Protein AF-A0A931WL57-F1 (afdb_monomer_lite)

pLDDT: mean 83.36, std 12.57, range [37.88, 96.94]

Radius of gyration: 16.93 Å; chains: 1; bounding box: 58×24×46 Å

Foldseek 3Di:
DDQDPVLVVLLVVLQVLLVVLQVVLCCLVPPDPPNRDVVLSVLSNQLNVLSNVLSVCSVVLHLCNLVSLVSNLVSVVVNVVVCCVPPPVDDVVVVVVVVVVSVVVSVVVSVVSCCRSCVPPPDPDD

Structure (mmCIF, N/CA/C/O backbone):
data_AF-A0A931WL57-F1
#
_entry.id   AF-A0A931WL57-F1
#
loop_
_atom_site.group_PDB
_atom_site.id
_atom_site.type_symbol
_atom_site.label_atom_id
_atom_site.label_alt_id
_atom_site.label_comp_id
_atom_site.label_asym_id
_atom_site.label_entity_id
_atom_site.label_seq_id
_atom_site.pdbx_PDB_ins_code
_atom_site.Cartn_x
_atom_site.Cartn_y
_atom_site.Cartn_z
_atom_site.occupancy
_atom_site.B_iso_or_equiv
_atom_site.auth_seq_id
_atom_site.auth_comp_id
_atom_site.auth_asym_id
_atom_site.auth_atom_id
_atom_site.pdbx_PDB_model_num
ATOM 1 N N . MET A 1 1 ? -7.366 3.072 26.360 1.00 61.00 1 MET A N 1
ATOM 2 C CA . MET A 1 1 ? -8.112 2.488 25.219 1.00 61.00 1 MET A CA 1
ATOM 3 C C . MET A 1 1 ? -7.365 1.256 24.728 1.00 61.00 1 MET A C 1
ATOM 5 O O . MET A 1 1 ? -6.214 1.394 24.333 1.00 61.00 1 MET A O 1
ATOM 9 N N . LYS A 1 2 ? -7.967 0.060 24.801 1.00 73.38 2 LYS A N 1
ATOM 10 C CA . LYS A 1 2 ? -7.378 -1.151 24.204 1.00 73.38 2 LYS A CA 1
ATOM 11 C C . LYS A 1 2 ? -7.538 -1.048 22.686 1.00 73.38 2 LYS A C 1
ATOM 13 O O . LYS A 1 2 ? -8.654 -0.863 22.211 1.00 73.38 2 LYS A O 1
ATOM 18 N N . ARG A 1 3 ? -6.435 -1.089 21.937 1.00 79.62 3 ARG A N 1
ATOM 19 C CA . ARG A 1 3 ? -6.487 -1.067 20.469 1.00 79.62 3 ARG A CA 1
ATOM 20 C C . ARG A 1 3 ? -6.982 -2.422 19.958 1.00 79.62 3 ARG A C 1
ATOM 22 O O . ARG A 1 3 ? -6.557 -3.442 20.503 1.00 79.62 3 ARG A O 1
ATOM 29 N N . PRO A 1 4 ? -7.857 -2.456 18.942 1.00 87.38 4 PRO A N 1
ATOM 30 C CA . PRO A 1 4 ? -8.278 -3.713 18.348 1.00 87.38 4 PRO A CA 1
ATOM 31 C C . PRO A 1 4 ? -7.089 -4.384 17.654 1.00 87.38 4 PRO A C 1
ATOM 33 O O . PRO A 1 4 ? -6.383 -3.760 16.859 1.00 87.38 4 PRO A O 1
ATOM 36 N N . LEU A 1 5 ? -6.896 -5.670 17.944 1.00 89.81 5 LEU A N 1
ATOM 37 C CA . LEU A 1 5 ? -5.749 -6.457 17.489 1.00 89.81 5 LEU A CA 1
ATOM 38 C C . LEU A 1 5 ? -5.588 -6.437 15.959 1.00 89.81 5 LEU A C 1
ATOM 40 O O . LEU A 1 5 ? -4.470 -6.334 15.463 1.00 89.81 5 LEU A O 1
ATOM 44 N N . GLY A 1 6 ? -6.688 -6.422 15.200 1.00 88.75 6 GLY A N 1
ATOM 45 C CA . GLY A 1 6 ? -6.610 -6.368 13.739 1.00 88.75 6 GLY A CA 1
ATOM 46 C C . GLY A 1 6 ? -6.112 -5.029 13.173 1.00 88.75 6 GLY A C 1
ATOM 47 O O . GLY A 1 6 ? -5.496 -5.029 12.115 1.00 88.75 6 GLY A O 1
ATOM 48 N N . ILE A 1 7 ? -6.299 -3.894 13.864 1.00 89.50 7 ILE A N 1
ATOM 49 C CA . ILE A 1 7 ? -5.691 -2.616 13.429 1.00 89.50 7 ILE A CA 1
ATOM 50 C C . ILE A 1 7 ? -4.183 -2.631 13.676 1.00 89.50 7 ILE A C 1
ATOM 52 O O . ILE A 1 7 ? -3.425 -2.131 12.849 1.00 89.50 7 ILE A O 1
ATOM 56 N N . THR A 1 8 ? -3.742 -3.237 14.780 1.00 92.38 8 THR A N 1
ATOM 57 C CA . THR A 1 8 ? -2.315 -3.436 15.054 1.00 92.38 8 THR A CA 1
ATOM 58 C C . THR A 1 8 ? -1.675 -4.282 13.959 1.00 92.38 8 THR A C 1
ATOM 60 O O . THR A 1 8 ? -0.700 -3.838 13.366 1.00 92.38 8 THR A O 1
ATOM 63 N N . ILE A 1 9 ? -2.265 -5.437 13.623 1.00 93.50 9 ILE A N 1
ATOM 64 C CA . ILE A 1 9 ? -1.766 -6.301 12.542 1.00 93.50 9 ILE A CA 1
ATOM 65 C C . ILE A 1 9 ? -1.721 -5.542 11.213 1.00 93.50 9 ILE A C 1
ATOM 67 O O . ILE A 1 9 ? -0.695 -5.560 10.539 1.00 93.50 9 ILE A O 1
ATOM 71 N N . LEU A 1 10 ? -2.803 -4.845 10.847 1.00 91.81 10 LEU A N 1
ATOM 72 C CA . LEU A 1 10 ? -2.874 -4.115 9.581 1.00 91.81 10 LEU A CA 1
ATOM 73 C C . LEU A 1 10 ? -1.833 -2.990 9.505 1.00 91.81 10 LEU A C 1
ATOM 75 O O . LEU A 1 10 ? -1.175 -2.823 8.483 1.00 91.81 10 LEU A O 1
ATOM 79 N N . SER A 1 11 ? -1.654 -2.238 10.590 1.00 93.81 11 SER A N 1
ATOM 80 C CA . SER A 1 11 ? -0.650 -1.176 10.671 1.00 93.81 11 SER A CA 1
ATOM 81 C C . SER A 1 11 ? 0.773 -1.732 10.571 1.00 93.81 11 SER A C 1
ATOM 83 O O . SER A 1 11 ? 1.584 -1.190 9.824 1.00 93.81 11 SER A O 1
ATOM 85 N N . THR A 1 12 ? 1.067 -2.848 11.245 1.00 94.88 12 THR A N 1
ATOM 86 C CA . THR A 1 12 ? 2.366 -3.525 11.136 1.00 94.88 12 THR A CA 1
ATOM 87 C C . THR A 1 12 ? 2.609 -4.043 9.720 1.00 94.88 12 THR A C 1
ATOM 89 O O . THR A 1 12 ? 3.682 -3.812 9.170 1.00 94.88 12 THR A O 1
ATOM 92 N N . ALA A 1 13 ? 1.610 -4.667 9.090 1.00 93.44 13 ALA A N 1
ATOM 93 C CA . ALA A 1 13 ? 1.710 -5.125 7.707 1.00 93.44 13 ALA A CA 1
ATOM 94 C C . ALA A 1 13 ? 1.989 -3.959 6.744 1.00 93.44 13 ALA A C 1
ATOM 96 O O . ALA A 1 13 ? 2.895 -4.046 5.918 1.00 93.44 13 ALA A O 1
ATOM 97 N N . LEU A 1 14 ? 1.279 -2.836 6.892 1.00 92.88 14 LEU A N 1
ATOM 98 C CA . LEU A 1 14 ? 1.521 -1.627 6.099 1.00 92.88 14 LEU A CA 1
ATOM 99 C C . LEU A 1 14 ? 2.913 -1.037 6.340 1.00 92.88 14 LEU A C 1
ATOM 101 O O . LEU A 1 14 ? 3.541 -0.584 5.389 1.00 92.88 14 LEU A O 1
ATOM 105 N N . ALA A 1 15 ? 3.427 -1.072 7.571 1.00 95.12 15 ALA A N 1
ATOM 106 C CA . ALA A 1 15 ? 4.788 -0.629 7.869 1.00 95.12 15 ALA A CA 1
ATOM 107 C C . ALA A 1 15 ? 5.845 -1.515 7.182 1.00 95.12 15 ALA A C 1
ATOM 109 O O . ALA A 1 15 ? 6.814 -0.998 6.628 1.00 95.12 15 ALA A O 1
ATOM 110 N N . CYS A 1 16 ? 5.639 -2.836 7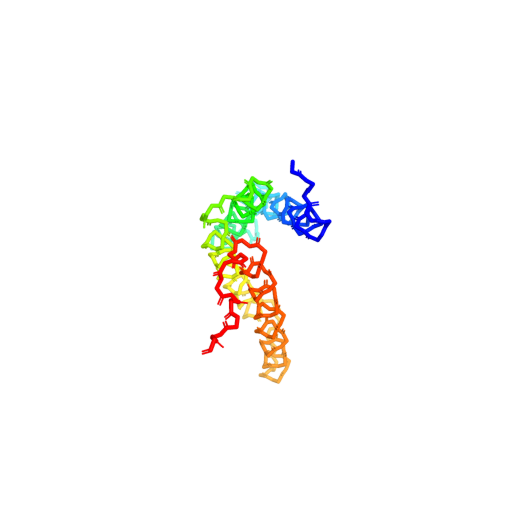.146 1.00 96.06 16 CYS A N 1
ATOM 111 C CA . CYS A 1 16 ? 6.499 -3.746 6.386 1.00 96.06 16 CYS A CA 1
ATOM 112 C C . CYS A 1 16 ? 6.433 -3.460 4.878 1.00 96.06 16 CYS A C 1
ATOM 114 O O . CYS A 1 16 ? 7.470 -3.363 4.225 1.00 96.06 16 CYS A O 1
ATOM 116 N N . LEU A 1 17 ? 5.231 -3.266 4.327 1.00 92.94 17 LEU A N 1
ATOM 117 C CA . LEU A 1 17 ? 5.047 -2.925 2.912 1.00 92.94 17 LEU A CA 1
ATOM 118 C C . LEU A 1 17 ? 5.668 -1.570 2.559 1.00 92.94 17 LEU A C 1
ATOM 120 O O . LEU A 1 17 ? 6.230 -1.423 1.476 1.00 92.94 17 LEU A O 1
ATOM 124 N N . ALA A 1 18 ? 5.616 -0.606 3.479 1.00 95.81 18 ALA A N 1
ATOM 125 C CA . ALA A 1 18 ? 6.287 0.675 3.333 1.00 95.81 18 ALA A CA 1
ATOM 126 C C . ALA A 1 18 ? 7.802 0.502 3.208 1.00 95.81 18 ALA A C 1
ATOM 128 O O . ALA A 1 18 ? 8.400 1.043 2.281 1.00 95.81 18 ALA A O 1
ATOM 129 N N . ALA A 1 19 ? 8.408 -0.292 4.097 1.00 95.44 19 ALA A N 1
ATOM 130 C CA . ALA A 1 19 ? 9.836 -0.584 4.045 1.00 95.44 19 ALA A CA 1
ATOM 131 C C . ALA A 1 19 ? 10.224 -1.231 2.708 1.00 95.44 19 ALA A C 1
ATOM 133 O O . ALA A 1 19 ? 11.144 -0.754 2.052 1.00 95.44 19 ALA A O 1
ATOM 134 N N . VAL A 1 20 ? 9.479 -2.246 2.256 1.00 92.50 20 VAL A N 1
ATOM 135 C CA . VAL A 1 20 ? 9.725 -2.902 0.959 1.00 92.50 20 VAL A CA 1
ATOM 136 C C . VAL A 1 20 ? 9.599 -1.915 -0.205 1.00 92.50 20 VAL A C 1
ATOM 138 O O . VAL A 1 20 ? 10.475 -1.873 -1.064 1.00 92.50 20 VAL A O 1
ATOM 141 N N . GLY A 1 21 ? 8.550 -1.087 -0.231 1.00 90.25 21 GLY A N 1
ATOM 142 C CA . GLY A 1 21 ? 8.345 -0.091 -1.288 1.00 90.25 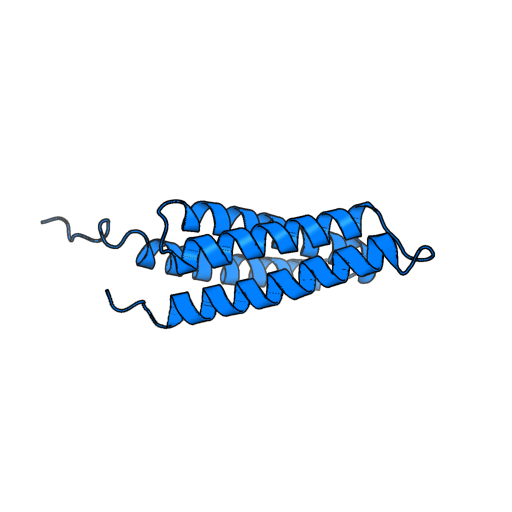21 GLY A CA 1
ATOM 143 C C . GLY A 1 21 ? 9.467 0.946 -1.360 1.00 90.25 21 GLY A C 1
ATOM 144 O O . GLY A 1 21 ? 9.978 1.225 -2.441 1.00 90.25 21 GLY A O 1
ATOM 145 N N . LEU A 1 22 ? 9.893 1.470 -0.207 1.00 93.88 22 LEU A N 1
ATOM 146 C CA . LEU A 1 22 ? 10.986 2.442 -0.122 1.00 93.88 22 LEU A CA 1
ATOM 147 C C . LEU A 1 22 ? 12.332 1.831 -0.521 1.00 93.88 22 LEU A C 1
ATOM 149 O O . LEU A 1 22 ? 13.091 2.463 -1.251 1.00 93.88 22 LEU A O 1
ATOM 153 N N . VAL A 1 23 ? 12.617 0.608 -0.070 1.00 93.38 23 VAL A N 1
ATOM 154 C CA . VAL A 1 23 ? 13.848 -0.114 -0.414 1.00 93.38 23 VAL A CA 1
ATOM 155 C C . VAL A 1 23 ? 13.898 -0.401 -1.915 1.00 93.38 23 VAL A C 1
ATOM 157 O O . VAL A 1 23 ? 14.895 -0.078 -2.556 1.00 93.38 23 VAL A O 1
ATOM 160 N N . ASN A 1 24 ? 12.811 -0.912 -2.499 1.00 88.69 24 ASN A N 1
ATOM 161 C CA . ASN A 1 24 ? 12.729 -1.153 -3.941 1.00 88.69 24 ASN A CA 1
ATOM 162 C C . ASN A 1 24 ? 12.876 0.146 -4.743 1.00 88.69 24 ASN A C 1
ATOM 164 O O . ASN A 1 24 ? 13.626 0.183 -5.714 1.00 88.69 24 ASN A O 1
ATOM 168 N N . GLY A 1 25 ? 12.210 1.225 -4.316 1.00 88.06 25 GLY A N 1
ATOM 169 C CA . GLY A 1 25 ? 12.341 2.540 -4.943 1.00 88.06 25 GLY A CA 1
ATOM 170 C C . GLY A 1 25 ? 13.776 3.066 -4.903 1.00 88.06 25 GLY A C 1
ATOM 171 O O . GLY A 1 25 ? 14.261 3.583 -5.909 1.00 88.06 25 GLY A O 1
ATOM 172 N N . PHE A 1 26 ? 14.465 2.885 -3.773 1.00 90.62 26 PHE A N 1
ATOM 173 C CA . PHE A 1 26 ? 15.858 3.282 -3.590 1.00 90.62 26 PHE A CA 1
ATOM 174 C C . PHE A 1 26 ? 16.815 2.486 -4.483 1.00 90.62 26 PHE A C 1
ATOM 176 O O . PHE A 1 26 ? 17.624 3.095 -5.180 1.00 90.62 26 PHE A O 1
ATOM 183 N N . PHE A 1 27 ? 16.715 1.153 -4.505 1.00 88.81 27 PHE A N 1
ATOM 184 C CA . PHE A 1 27 ? 17.574 0.316 -5.349 1.00 88.81 27 PHE A CA 1
ATOM 185 C C . PHE A 1 27 ? 17.391 0.631 -6.840 1.00 88.81 27 PHE A C 1
ATOM 187 O O . PHE A 1 27 ? 18.373 0.843 -7.545 1.00 88.81 27 PHE A O 1
ATOM 194 N N . GLU A 1 28 ? 16.152 0.783 -7.305 1.00 85.56 28 GLU A N 1
ATOM 195 C CA . GLU A 1 28 ? 15.869 1.149 -8.701 1.00 85.56 28 GLU A CA 1
ATOM 196 C C . GLU A 1 28 ? 16.342 2.553 -9.080 1.00 85.56 28 GLU A C 1
ATOM 198 O O . GLU A 1 28 ? 16.689 2.804 -10.229 1.00 85.56 28 GLU A O 1
ATOM 203 N N . PHE A 1 29 ? 16.353 3.493 -8.133 1.00 84.56 29 PHE A N 1
ATOM 204 C CA . PHE A 1 29 ? 16.792 4.857 -8.424 1.00 84.56 29 PHE A CA 1
ATOM 205 C C . PHE A 1 29 ? 18.314 5.013 -8.378 1.00 84.56 29 PHE A C 1
ATOM 207 O O . PHE A 1 29 ? 18.887 5.756 -9.175 1.00 84.56 29 PHE A O 1
ATOM 214 N N . PHE A 1 30 ? 18.969 4.359 -7.415 1.00 82.12 30 PHE A N 1
ATOM 215 C CA . PHE A 1 30 ? 20.365 4.632 -7.072 1.00 82.12 30 PHE A CA 1
ATOM 216 C C . PHE A 1 30 ? 21.330 3.486 -7.383 1.00 82.12 30 PHE A C 1
ATOM 218 O O . PHE A 1 30 ? 22.508 3.768 -7.599 1.00 82.12 30 PHE A O 1
ATOM 225 N N . ALA A 1 31 ? 20.875 2.230 -7.391 1.00 71.12 31 ALA A N 1
ATOM 226 C CA . ALA A 1 31 ? 21.764 1.071 -7.477 1.00 71.12 31 ALA A CA 1
ATOM 227 C C . ALA A 1 31 ? 21.884 0.492 -8.896 1.00 71.12 31 ALA A C 1
ATOM 229 O O . ALA A 1 31 ? 23.001 0.220 -9.323 1.00 71.12 31 ALA A O 1
ATOM 230 N N . ASP A 1 32 ? 20.786 0.378 -9.651 1.00 63.59 32 ASP A N 1
ATOM 231 C CA . ASP A 1 32 ? 20.785 -0.296 -10.960 1.00 63.59 32 ASP A CA 1
ATOM 232 C C . ASP A 1 32 ? 20.421 0.643 -12.118 1.00 63.59 32 ASP A C 1
ATOM 234 O O . ASP A 1 32 ? 19.262 0.773 -12.504 1.00 63.59 32 ASP A O 1
ATOM 238 N N . ARG A 1 33 ? 21.422 1.279 -12.745 1.00 62.59 33 ARG A N 1
ATOM 239 C CA . ARG A 1 33 ? 21.184 2.159 -13.911 1.00 62.59 33 ARG A CA 1
ATOM 240 C C . ARG A 1 33 ? 20.769 1.425 -15.188 1.00 62.59 33 ARG A C 1
ATOM 242 O O . ARG A 1 33 ? 20.219 2.066 -16.078 1.00 62.59 33 ARG A O 1
ATOM 249 N N . GLU A 1 34 ? 21.022 0.121 -15.298 1.00 63.34 34 GLU A N 1
ATOM 250 C CA . GLU A 1 34 ? 20.710 -0.645 -16.515 1.00 63.34 34 GLU A CA 1
ATOM 251 C C . GLU A 1 34 ? 19.224 -1.030 -16.630 1.00 63.34 34 GLU A C 1
ATOM 253 O O . GLU A 1 34 ? 18.723 -1.184 -17.743 1.00 63.34 34 GLU A O 1
ATOM 258 N N . PHE A 1 35 ? 18.492 -1.107 -15.510 1.00 60.41 35 PHE A N 1
ATOM 259 C CA . PHE A 1 35 ? 17.057 -1.440 -15.486 1.00 60.41 35 PHE A CA 1
ATOM 260 C C . PHE A 1 35 ? 16.161 -0.345 -14.887 1.00 60.41 35 PHE A C 1
ATOM 262 O O . PHE A 1 35 ? 14.930 -0.467 -14.972 1.00 60.41 35 PHE A O 1
ATOM 269 N N . ALA A 1 36 ? 16.770 0.742 -14.387 1.00 66.69 36 ALA A N 1
ATOM 270 C CA . ALA A 1 36 ? 16.109 1.903 -13.805 1.00 66.69 36 ALA A CA 1
ATOM 271 C C . ALA A 1 36 ? 14.996 2.435 -14.711 1.00 66.69 36 ALA A C 1
ATOM 273 O O . ALA A 1 36 ? 15.233 3.134 -15.700 1.00 66.69 36 ALA A O 1
ATOM 274 N N . SER A 1 37 ? 13.747 2.153 -14.343 1.00 81.19 37 SER A N 1
ATOM 275 C CA . SER A 1 37 ? 12.612 2.894 -14.882 1.00 81.19 37 SER A CA 1
ATOM 276 C C . SER A 1 37 ? 12.254 4.002 -13.896 1.00 81.19 37 SER A C 1
ATOM 278 O O . SER A 1 37 ? 11.751 3.698 -12.810 1.00 81.19 37 SER A O 1
ATOM 280 N N . PRO A 1 38 ? 12.429 5.288 -14.259 1.00 83.81 38 PRO A N 1
ATOM 281 C CA . PRO A 1 38 ? 12.076 6.405 -13.381 1.00 83.81 38 PRO A CA 1
ATOM 282 C C . PRO A 1 38 ? 10.614 6.343 -12.925 1.00 83.81 38 PRO A C 1
ATOM 284 O O . PRO A 1 38 ? 10.289 6.682 -11.790 1.00 83.81 38 PRO A O 1
ATOM 287 N N . VAL A 1 39 ? 9.737 5.846 -13.804 1.00 86.50 39 VAL A N 1
ATOM 288 C CA . VAL A 1 39 ? 8.316 5.625 -13.513 1.00 86.50 39 VAL A CA 1
ATOM 289 C C . VAL A 1 39 ? 8.137 4.557 -12.437 1.00 86.50 39 VAL A C 1
ATOM 291 O O . VAL A 1 39 ? 7.359 4.754 -11.507 1.00 86.50 39 VAL A O 1
ATOM 294 N N . PHE A 1 40 ? 8.866 3.444 -12.532 1.00 85.94 40 PHE A N 1
ATOM 295 C CA . PHE A 1 40 ? 8.766 2.360 -11.561 1.00 85.94 40 PHE A CA 1
ATOM 296 C C . PHE A 1 40 ? 9.280 2.776 -10.183 1.00 85.94 40 PHE A C 1
ATOM 298 O O . PHE A 1 40 ? 8.585 2.578 -9.188 1.00 85.94 40 PHE A O 1
ATOM 305 N N . SER A 1 41 ? 10.448 3.420 -10.128 1.00 89.06 41 SER A N 1
ATOM 306 C CA . SER A 1 41 ? 10.992 3.943 -8.875 1.00 89.06 41 SER A CA 1
ATOM 307 C C . SER A 1 41 ? 10.037 4.959 -8.233 1.00 89.06 41 SER A C 1
ATOM 309 O O . SER A 1 41 ? 9.722 4.851 -7.046 1.00 89.06 41 SER A O 1
ATOM 311 N N . GLY A 1 42 ? 9.475 5.881 -9.026 1.00 90.44 42 GLY A N 1
ATOM 312 C CA . GLY A 1 42 ? 8.467 6.831 -8.552 1.00 90.44 42 GLY A CA 1
ATOM 313 C C . GLY A 1 42 ? 7.223 6.148 -7.973 1.00 90.44 42 GLY A C 1
ATOM 314 O O . GLY A 1 42 ? 6.766 6.521 -6.892 1.00 90.44 42 GLY A O 1
ATOM 315 N N . LEU A 1 43 ? 6.702 5.114 -8.643 1.00 91.12 43 LEU A N 1
ATOM 316 C CA . LEU A 1 43 ? 5.570 4.325 -8.142 1.00 91.12 43 LEU A CA 1
ATOM 317 C C . LEU A 1 43 ? 5.914 3.572 -6.852 1.00 91.12 43 LEU A C 1
ATOM 319 O O . LEU A 1 43 ? 5.114 3.585 -5.919 1.00 91.12 43 LEU A O 1
ATOM 323 N N . ALA A 1 44 ? 7.103 2.972 -6.761 1.00 91.81 44 ALA A N 1
ATOM 324 C CA . ALA A 1 44 ? 7.561 2.269 -5.565 1.00 91.81 44 ALA A CA 1
ATOM 325 C C . ALA A 1 44 ? 7.691 3.215 -4.356 1.00 91.81 44 ALA A C 1
ATOM 327 O O . ALA A 1 44 ? 7.230 2.882 -3.260 1.00 91.81 44 ALA A O 1
ATOM 328 N N . PHE A 1 45 ? 8.219 4.428 -4.559 1.00 93.62 45 PHE A N 1
ATOM 329 C CA . PHE A 1 45 ? 8.261 5.462 -3.522 1.00 93.62 45 PHE A CA 1
ATOM 330 C C . PHE A 1 45 ? 6.866 5.941 -3.118 1.00 93.62 45 PHE A C 1
ATOM 332 O O . PHE A 1 45 ? 6.577 6.016 -1.924 1.00 93.62 45 PHE A O 1
ATOM 339 N N . LEU A 1 46 ? 5.983 6.231 -4.080 1.00 94.38 46 LEU A N 1
ATOM 340 C CA . LEU A 1 46 ? 4.600 6.628 -3.795 1.00 94.38 46 LEU A CA 1
ATOM 341 C C . LEU A 1 46 ? 3.865 5.546 -3.001 1.00 94.38 46 LEU A C 1
ATOM 343 O O . LEU A 1 46 ? 3.215 5.847 -1.998 1.00 94.38 46 LEU A O 1
ATOM 347 N N . TYR A 1 47 ? 4.013 4.284 -3.401 1.00 94.00 47 TYR A N 1
ATOM 348 C CA . TYR A 1 47 ? 3.479 3.136 -2.680 1.00 94.00 47 TYR A CA 1
ATOM 349 C C . TYR A 1 47 ? 4.041 3.057 -1.254 1.00 94.00 47 TYR A C 1
ATOM 351 O O . TYR A 1 47 ? 3.275 2.959 -0.296 1.00 94.00 47 TYR A O 1
ATOM 359 N N . GLY A 1 48 ? 5.362 3.170 -1.090 1.00 94.56 48 GLY A N 1
ATOM 360 C CA . GLY A 1 48 ? 6.021 3.107 0.214 1.00 94.56 48 GLY A CA 1
ATOM 361 C C . GLY A 1 48 ? 5.598 4.234 1.164 1.00 94.56 48 GLY A C 1
ATOM 362 O O . GLY A 1 48 ? 5.241 3.985 2.316 1.00 94.56 48 GLY A O 1
ATOM 363 N N . ILE A 1 49 ? 5.568 5.476 0.674 1.00 96.75 49 ILE A N 1
ATOM 364 C CA . ILE A 1 49 ? 5.168 6.661 1.447 1.00 96.75 49 ILE A CA 1
ATOM 365 C C . ILE A 1 49 ? 3.697 6.565 1.854 1.00 96.75 49 ILE A C 1
ATOM 367 O O . ILE A 1 49 ? 3.366 6.763 3.022 1.00 96.75 49 ILE A O 1
ATOM 371 N N . THR A 1 50 ? 2.803 6.231 0.923 1.00 96.38 50 THR A N 1
ATOM 372 C CA . THR A 1 50 ? 1.367 6.118 1.226 1.00 96.38 50 THR A CA 1
ATOM 373 C C . THR A 1 50 ? 1.076 4.956 2.180 1.00 96.38 50 THR A C 1
ATOM 375 O O . THR A 1 50 ? 0.230 5.105 3.067 1.00 96.38 50 THR A O 1
ATOM 378 N N . ALA A 1 51 ? 1.823 3.848 2.089 1.00 96.06 51 ALA A N 1
ATOM 379 C CA . ALA A 1 51 ? 1.760 2.741 3.045 1.00 96.06 51 ALA A CA 1
ATOM 380 C C . ALA A 1 51 ? 2.189 3.190 4.448 1.00 96.06 51 ALA A C 1
ATOM 382 O O . ALA A 1 51 ? 1.490 2.915 5.424 1.00 96.06 51 ALA A O 1
ATOM 383 N N . LEU A 1 52 ? 3.291 3.941 4.552 1.00 96.88 52 LEU A N 1
ATOM 384 C CA . LEU A 1 52 ? 3.799 4.460 5.823 1.00 96.88 52 LEU A CA 1
ATOM 385 C C . LEU A 1 52 ? 2.807 5.431 6.470 1.00 96.88 52 LEU A C 1
ATOM 387 O O . LEU A 1 52 ? 2.485 5.307 7.652 1.00 96.88 52 LEU A O 1
ATOM 391 N N . VAL A 1 53 ? 2.287 6.377 5.686 1.00 96.94 53 VAL A N 1
ATOM 392 C CA . VAL A 1 53 ? 1.282 7.345 6.144 1.00 96.94 53 VAL A CA 1
ATOM 393 C C . VAL A 1 53 ? 0.027 6.617 6.630 1.00 96.94 53 VAL A C 1
ATOM 395 O O . VAL A 1 53 ? -0.484 6.933 7.706 1.00 96.94 53 VAL A O 1
ATOM 398 N N . SER A 1 54 ? -0.426 5.594 5.901 1.00 93.88 54 SER A N 1
ATOM 399 C CA . SER A 1 54 ? -1.560 4.752 6.302 1.00 93.88 54 SER A CA 1
ATOM 400 C C . SER A 1 54 ? -1.281 3.984 7.592 1.00 93.88 54 SER A C 1
ATOM 402 O O . SER A 1 54 ? -2.121 3.983 8.492 1.00 93.88 54 SER A O 1
ATOM 404 N N . ALA A 1 55 ? -0.092 3.387 7.728 1.00 95.69 55 ALA A N 1
ATOM 405 C CA . ALA A 1 55 ? 0.325 2.662 8.924 1.00 95.69 55 ALA A CA 1
ATOM 406 C C . ALA A 1 55 ? 0.297 3.564 10.164 1.00 95.69 55 ALA A C 1
ATOM 408 O O . ALA A 1 55 ? -0.302 3.193 11.175 1.00 95.69 55 ALA A O 1
ATOM 409 N N . VAL A 1 56 ? 0.882 4.764 10.071 1.00 96.00 56 VAL A N 1
ATOM 410 C CA . VAL A 1 56 ? 0.928 5.752 11.162 1.00 96.00 56 VAL A CA 1
ATOM 411 C C . VAL A 1 56 ? -0.470 6.262 11.504 1.00 96.00 56 VAL A C 1
ATOM 413 O O . VAL A 1 56 ? -0.828 6.363 12.682 1.00 96.00 56 VAL A O 1
ATOM 416 N N . ALA A 1 57 ? -1.283 6.571 10.492 1.00 93.06 57 ALA A N 1
ATOM 417 C CA . ALA A 1 57 ? -2.633 7.067 10.707 1.00 93.06 57 ALA A CA 1
ATOM 418 C C . ALA A 1 57 ? -3.523 6.008 11.382 1.00 93.06 57 ALA A C 1
ATOM 420 O O . ALA A 1 57 ? -4.222 6.338 12.346 1.00 93.06 57 ALA A O 1
ATOM 421 N N . LEU A 1 58 ? -3.448 4.744 10.942 1.00 92.06 58 LEU A N 1
ATOM 422 C CA . LEU A 1 58 ? -4.160 3.610 11.546 1.00 92.06 58 LEU A CA 1
ATOM 423 C C . LEU A 1 58 ? -3.666 3.313 12.964 1.00 92.06 58 LEU A C 1
ATOM 425 O O . LEU A 1 58 ? -4.482 3.140 13.867 1.00 92.06 58 LEU A O 1
ATOM 429 N N . TRP A 1 59 ? -2.350 3.335 13.199 1.00 93.44 59 TRP A N 1
ATOM 430 C CA . TRP A 1 59 ? -1.772 3.146 14.534 1.00 93.44 59 TRP A CA 1
ATOM 431 C C . TRP A 1 59 ? -2.289 4.184 15.533 1.00 93.44 59 TRP A C 1
ATOM 433 O O . TRP A 1 59 ? -2.595 3.867 16.684 1.00 93.44 59 TRP A O 1
ATOM 443 N N . GLY A 1 60 ? -2.397 5.436 15.083 1.00 91.31 60 GLY A N 1
ATOM 444 C CA . GLY A 1 60 ? -2.938 6.541 15.866 1.00 91.31 60 GLY A CA 1
ATOM 445 C C . GLY A 1 60 ? -4.465 6.604 15.910 1.00 91.31 60 GLY A C 1
ATOM 446 O O . GLY A 1 60 ? -4.979 7.513 16.557 1.00 91.31 60 GLY A O 1
ATOM 447 N N . MET A 1 61 ? -5.181 5.703 15.220 1.00 89.12 61 MET A N 1
ATOM 448 C CA . MET A 1 61 ? -6.641 5.749 15.033 1.00 89.12 61 MET A CA 1
ATOM 449 C C . MET A 1 61 ? -7.126 7.153 14.627 1.00 89.12 61 MET A C 1
ATOM 451 O O . MET A 1 61 ? -8.136 7.660 15.119 1.00 89.12 61 MET A O 1
ATOM 455 N N .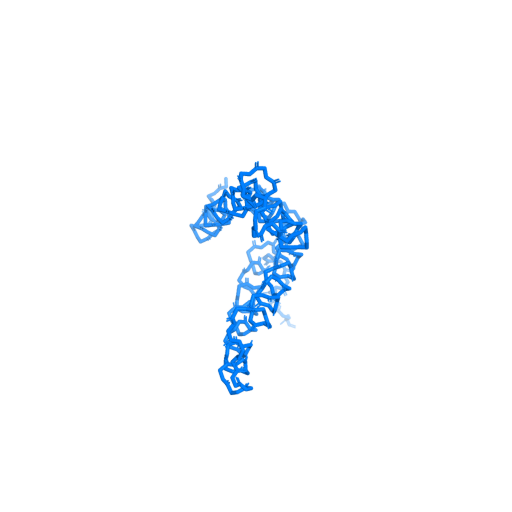 ARG A 1 62 ? -6.359 7.835 13.766 1.00 89.00 62 ARG A N 1
ATOM 456 C CA . ARG A 1 62 ? -6.662 9.214 13.369 1.00 89.00 62 ARG A CA 1
ATOM 457 C C . ARG A 1 62 ? -7.894 9.238 12.460 1.00 89.00 62 ARG A C 1
ATOM 459 O O . ARG A 1 62 ? -8.095 8.336 11.655 1.00 89.00 62 ARG A O 1
ATOM 466 N N . ARG A 1 63 ? -8.680 10.320 12.511 1.00 86.31 63 ARG A N 1
ATOM 467 C CA . ARG A 1 63 ? -9.900 10.484 11.684 1.00 86.31 63 ARG A CA 1
ATOM 468 C C . ARG A 1 63 ? -9.644 10.354 10.176 1.00 86.31 63 ARG A C 1
ATOM 470 O O . ARG A 1 63 ? -10.505 9.889 9.443 1.00 86.31 63 ARG A O 1
ATOM 477 N N . TRP A 1 64 ? -8.450 10.733 9.730 1.00 88.75 64 TRP A N 1
ATOM 478 C CA . TRP A 1 64 ? -8.024 10.678 8.330 1.00 88.75 64 TRP A CA 1
ATOM 479 C C . TRP A 1 64 ? -7.346 9.355 7.940 1.00 88.75 64 TRP A C 1
ATOM 481 O O . TRP A 1 64 ? -6.934 9.200 6.794 1.00 88.75 64 TRP A O 1
ATOM 491 N N . ALA A 1 65 ? -7.254 8.374 8.849 1.00 88.25 65 ALA A N 1
ATOM 492 C CA . ALA A 1 65 ? -6.638 7.078 8.555 1.00 88.25 65 ALA A CA 1
ATOM 493 C C . ALA A 1 65 ? -7.363 6.319 7.440 1.00 88.25 65 ALA A C 1
ATOM 495 O O . ALA A 1 65 ? -6.720 5.658 6.633 1.00 88.25 65 ALA A O 1
ATOM 496 N N . TYR A 1 66 ? -8.683 6.484 7.344 1.00 87.88 66 TYR A N 1
ATOM 497 C CA . TYR A 1 66 ? -9.474 5.935 6.248 1.00 87.88 66 TYR A CA 1
ATOM 498 C C . TYR A 1 66 ? -9.074 6.520 4.885 1.00 87.88 66 TYR A C 1
ATOM 500 O O . TYR A 1 66 ? -8.845 5.779 3.936 1.00 87.88 66 TYR A O 1
ATOM 508 N N . GLN A 1 67 ? -8.933 7.847 4.796 1.00 90.88 67 GLN A N 1
ATOM 509 C CA . GLN A 1 67 ? -8.529 8.517 3.557 1.00 90.88 67 GLN A CA 1
ATOM 510 C C . GLN A 1 67 ? -7.102 8.134 3.156 1.00 90.88 67 GLN A C 1
ATOM 512 O O . GLN A 1 67 ? -6.867 7.817 1.995 1.00 90.88 67 GLN A O 1
ATOM 517 N N . ALA A 1 68 ? -6.168 8.100 4.114 1.00 91.00 68 ALA A N 1
ATOM 518 C CA . ALA A 1 68 ? -4.801 7.643 3.865 1.00 91.00 68 ALA A CA 1
ATOM 519 C C . ALA A 1 68 ? -4.782 6.209 3.312 1.00 91.00 68 ALA A C 1
ATOM 521 O O . ALA A 1 68 ? -4.129 5.949 2.302 1.00 91.00 68 ALA A O 1
ATOM 522 N N . PHE A 1 69 ? -5.568 5.314 3.918 1.00 89.94 69 PHE A N 1
ATOM 523 C CA . PHE A 1 69 ? -5.684 3.928 3.480 1.00 89.94 69 PHE A CA 1
ATOM 524 C C . PHE A 1 69 ? -6.233 3.810 2.051 1.00 89.94 69 PHE A C 1
ATOM 526 O O . PHE A 1 69 ? -5.664 3.078 1.248 1.00 89.94 69 PHE A O 1
ATOM 533 N N . LEU A 1 70 ? -7.271 4.576 1.692 1.00 89.00 70 LEU A N 1
ATOM 534 C CA . LEU A 1 70 ? -7.792 4.614 0.318 1.00 89.00 70 LEU A CA 1
ATOM 535 C C . LEU A 1 70 ? -6.750 5.106 -0.696 1.00 89.00 70 LEU A C 1
ATOM 537 O O . LEU A 1 70 ? -6.639 4.547 -1.786 1.00 89.00 70 LEU A O 1
ATOM 541 N N . VAL A 1 71 ? -5.966 6.127 -0.339 1.00 93.50 71 VAL A N 1
ATOM 542 C CA . VAL A 1 71 ? -4.880 6.629 -1.196 1.00 93.50 71 VAL A CA 1
ATOM 543 C C . VAL A 1 71 ? -3.819 5.547 -1.412 1.00 93.50 71 VAL A C 1
ATOM 545 O O . VAL A 1 71 ? -3.367 5.353 -2.541 1.00 93.50 71 VAL A O 1
ATOM 548 N N . TRP A 1 72 ? -3.462 4.799 -0.364 1.00 94.44 72 TRP A N 1
ATOM 549 C CA . TRP A 1 72 ? -2.546 3.665 -0.488 1.00 94.44 72 TRP A CA 1
ATOM 550 C C . TRP A 1 72 ? -3.107 2.547 -1.377 1.00 94.44 72 TRP A C 1
ATOM 552 O O . TRP A 1 72 ? -2.379 2.045 -2.229 1.00 94.44 72 TRP A O 1
ATOM 562 N N . ILE A 1 73 ? -4.395 2.198 -1.257 1.00 91.06 73 ILE A N 1
ATOM 563 C CA . ILE A 1 73 ? -5.041 1.230 -2.163 1.00 91.06 73 ILE A CA 1
ATOM 564 C C . ILE A 1 73 ? -4.923 1.695 -3.617 1.00 91.06 73 ILE A C 1
ATOM 566 O O . ILE A 1 73 ? -4.555 0.906 -4.484 1.00 91.06 73 ILE A O 1
ATOM 570 N N . GLY A 1 74 ? -5.188 2.976 -3.892 1.00 90.38 74 GLY A N 1
ATOM 571 C CA . GLY A 1 74 ? -5.030 3.544 -5.231 1.00 90.38 74 GLY A CA 1
ATOM 572 C C . GLY A 1 74 ? -3.601 3.398 -5.762 1.00 90.38 74 GLY A C 1
ATOM 573 O O . GLY A 1 74 ? -3.403 2.946 -6.890 1.00 90.38 74 GLY A O 1
ATOM 574 N N . ALA A 1 75 ? -2.599 3.700 -4.931 1.00 90.88 75 ALA A N 1
ATOM 575 C CA . ALA A 1 75 ? -1.191 3.509 -5.280 1.00 90.88 75 ALA A CA 1
ATOM 576 C C . ALA A 1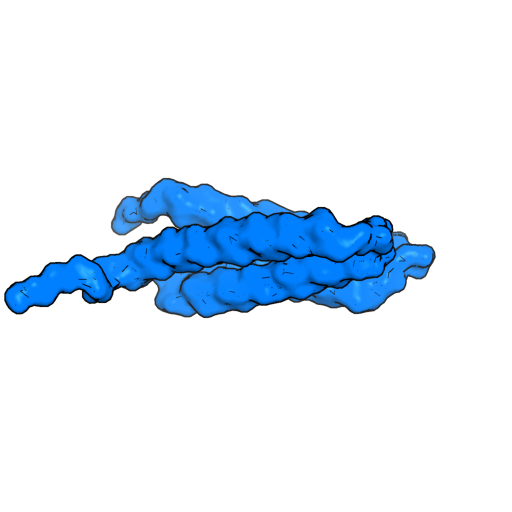 75 ? -0.836 2.026 -5.504 1.00 90.88 75 ALA A C 1
ATOM 578 O O . ALA A 1 75 ? -0.081 1.706 -6.424 1.00 90.88 75 ALA A O 1
ATOM 579 N N . ALA A 1 76 ? -1.399 1.114 -4.705 1.00 88.56 76 ALA A N 1
ATOM 580 C CA . ALA A 1 76 ? -1.217 -0.328 -4.846 1.00 88.56 76 ALA A CA 1
ATOM 581 C C . ALA A 1 76 ? -1.802 -0.842 -6.169 1.00 88.56 76 ALA A C 1
ATOM 583 O O . ALA A 1 76 ? -1.109 -1.530 -6.914 1.00 88.56 76 ALA A O 1
ATOM 584 N N . VAL A 1 77 ? -3.039 -0.457 -6.500 1.00 87.44 77 VAL A N 1
ATOM 585 C CA . VAL A 1 77 ? -3.694 -0.804 -7.772 1.00 87.44 77 VAL A CA 1
ATOM 586 C C . VAL A 1 77 ? -2.900 -0.259 -8.955 1.00 87.44 77 VAL A C 1
ATOM 588 O O . VAL A 1 77 ? -2.656 -0.990 -9.911 1.00 87.44 77 VAL A O 1
ATOM 591 N N . LEU A 1 78 ? -2.448 0.995 -8.886 1.00 89.31 78 LEU A N 1
ATOM 592 C CA . LEU A 1 78 ? -1.654 1.600 -9.954 1.00 89.31 78 LEU A CA 1
ATOM 593 C C . LEU A 1 78 ? -0.317 0.871 -10.154 1.00 89.31 78 LEU A C 1
ATOM 595 O O . LEU A 1 78 ? 0.067 0.587 -11.288 1.00 89.31 78 LEU A O 1
ATOM 599 N N . SER A 1 79 ? 0.359 0.518 -9.058 1.00 86.38 79 SER A N 1
ATOM 600 C CA . SER A 1 79 ? 1.609 -0.250 -9.092 1.00 86.38 79 SER A CA 1
ATOM 601 C C . SER A 1 79 ? 1.390 -1.642 -9.687 1.00 86.38 79 SER A C 1
ATOM 603 O O . SER A 1 79 ? 2.161 -2.082 -10.536 1.00 86.38 79 SER A O 1
ATOM 605 N N . LEU A 1 80 ? 0.307 -2.317 -9.294 1.00 83.75 80 LEU A N 1
ATOM 606 C CA . LEU A 1 80 ? -0.073 -3.626 -9.822 1.00 83.75 80 LEU A CA 1
ATOM 607 C C . LEU A 1 80 ? -0.376 -3.578 -11.321 1.00 83.75 80 LEU A C 1
ATOM 609 O O . LEU A 1 80 ? 0.136 -4.409 -12.065 1.00 83.75 80 LEU A O 1
ATOM 613 N N . LEU A 1 81 ? -1.153 -2.592 -11.778 1.00 84.12 81 LEU A N 1
ATOM 614 C CA . LEU A 1 81 ? -1.430 -2.392 -13.203 1.00 84.12 81 LEU A CA 1
ATOM 615 C C . LEU A 1 81 ? -0.141 -2.155 -13.991 1.00 84.12 81 LEU A C 1
ATOM 617 O O . LEU A 1 81 ? 0.059 -2.767 -15.038 1.00 84.12 81 LEU A O 1
ATOM 621 N N . TYR A 1 82 ? 0.758 -1.317 -13.472 1.00 85.62 82 TYR A N 1
ATOM 622 C CA . TYR A 1 82 ? 2.053 -1.064 -14.098 1.00 85.62 82 TYR A CA 1
ATOM 623 C C . TYR A 1 82 ? 2.883 -2.349 -14.239 1.00 85.62 82 TYR A C 1
ATOM 625 O O . TYR A 1 82 ? 3.374 -2.652 -15.329 1.00 85.62 82 TYR A O 1
ATOM 633 N N . PHE A 1 83 ? 3.005 -3.137 -13.167 1.00 79.12 83 PHE A N 1
ATOM 634 C CA . PHE A 1 83 ? 3.728 -4.408 -13.203 1.00 79.12 83 PHE A CA 1
ATOM 635 C C . PHE A 1 83 ? 3.103 -5.411 -14.167 1.00 79.12 83 PHE A C 1
ATOM 637 O O . PHE A 1 83 ? 3.821 -6.054 -14.930 1.00 79.12 83 PHE A O 1
ATOM 644 N N . GLN A 1 84 ? 1.778 -5.520 -14.164 1.00 77.69 84 GLN A N 1
ATOM 645 C CA . GLN A 1 84 ? 1.061 -6.450 -15.024 1.00 77.69 84 GLN A CA 1
ATOM 646 C C . GLN A 1 84 ? 1.264 -6.117 -16.508 1.00 77.69 84 GLN A C 1
ATOM 648 O O . GLN A 1 84 ? 1.513 -7.015 -17.314 1.00 77.69 84 GLN A O 1
ATOM 653 N N . LEU A 1 85 ? 1.224 -4.828 -16.861 1.00 79.75 85 LEU A N 1
ATOM 654 C CA . LEU A 1 85 ? 1.460 -4.356 -18.226 1.00 79.75 85 LEU A CA 1
ATOM 655 C C . LEU A 1 85 ? 2.923 -4.525 -18.665 1.00 79.75 85 LEU A C 1
ATOM 657 O O . LEU A 1 85 ? 3.175 -4.825 -19.831 1.00 79.75 85 LEU A O 1
ATOM 661 N N . ARG A 1 86 ? 3.889 -4.334 -17.755 1.00 76.75 86 ARG A N 1
ATOM 662 C CA . ARG A 1 86 ? 5.324 -4.340 -18.089 1.00 76.75 86 ARG A CA 1
ATOM 663 C C . ARG A 1 86 ? 5.966 -5.727 -18.050 1.00 76.75 86 ARG A C 1
ATOM 665 O O . ARG A 1 86 ? 6.698 -6.065 -18.975 1.00 76.75 86 ARG A O 1
ATOM 672 N N . LEU A 1 87 ? 5.747 -6.501 -16.985 1.00 69.44 87 LEU A N 1
ATOM 673 C CA . LEU A 1 87 ? 6.463 -7.764 -16.749 1.00 69.44 87 LEU A CA 1
ATOM 674 C C . LEU A 1 87 ? 5.783 -8.961 -17.397 1.00 69.44 87 LEU A C 1
ATOM 676 O O . LEU A 1 87 ? 6.457 -9.845 -17.915 1.00 69.44 87 LEU A O 1
ATOM 680 N N . PHE A 1 88 ? 4.457 -9.015 -17.336 1.00 64.69 88 PHE A N 1
ATOM 681 C CA . PHE A 1 88 ? 3.783 -10.290 -17.513 1.00 64.69 88 PHE A CA 1
ATOM 682 C C . PHE A 1 88 ? 3.288 -10.564 -18.933 1.00 64.69 88 PHE A C 1
ATOM 684 O O . PHE A 1 88 ? 3.024 -11.727 -19.220 1.00 64.69 88 PHE A O 1
ATOM 691 N N . ARG A 1 89 ? 3.151 -9.546 -19.809 1.00 65.88 89 ARG A N 1
ATOM 692 C CA . ARG A 1 89 ? 2.503 -9.674 -21.143 1.00 65.88 89 ARG A CA 1
ATOM 693 C C . ARG A 1 89 ? 1.301 -10.640 -21.096 1.00 65.88 89 ARG A C 1
ATOM 695 O O . ARG A 1 89 ? 1.137 -11.488 -21.967 1.00 65.88 89 ARG A O 1
ATOM 702 N N . LEU A 1 90 ? 0.545 -10.580 -20.001 1.00 59.84 90 LEU A N 1
ATOM 703 C CA . LEU A 1 90 ? -0.367 -11.648 -19.616 1.00 59.84 90 LEU A CA 1
ATOM 704 C C . LEU A 1 90 ? -1.661 -11.527 -20.415 1.00 59.84 90 LEU A C 1
ATOM 706 O O . LEU A 1 90 ? -2.136 -10.419 -20.671 1.00 59.84 90 LEU A O 1
ATOM 710 N N . ASP A 1 91 ? -2.249 -12.674 -20.744 1.00 73.12 91 ASP A N 1
ATOM 711 C CA . ASP A 1 91 ? -3.584 -12.739 -21.323 1.00 73.12 91 ASP A CA 1
ATOM 712 C C . ASP A 1 91 ? -4.605 -12.010 -20.434 1.00 73.12 91 ASP A C 1
ATOM 714 O O . ASP A 1 91 ? -4.481 -11.932 -19.206 1.00 73.12 91 ASP A O 1
ATOM 718 N N . TRP A 1 92 ? -5.656 -11.481 -21.059 1.00 77.38 92 TRP A N 1
ATOM 719 C CA . TRP A 1 92 ? -6.686 -10.681 -20.388 1.00 77.38 92 TRP A CA 1
ATOM 720 C C . TRP A 1 92 ? -7.362 -11.415 -19.219 1.00 77.38 92 TRP A C 1
ATOM 722 O O . TRP A 1 92 ? -7.803 -10.780 -18.264 1.00 77.38 92 TRP A O 1
ATOM 732 N N . LEU A 1 93 ? -7.410 -12.750 -19.252 1.00 79.75 93 LEU A N 1
ATOM 733 C CA . LEU A 1 93 ? -8.118 -13.562 -18.263 1.00 79.75 93 LEU A CA 1
ATOM 734 C C . LEU A 1 93 ? -7.452 -13.533 -16.863 1.00 79.75 93 LEU A C 1
ATOM 736 O O . LEU A 1 93 ? -8.135 -13.152 -15.908 1.00 79.75 93 LEU A O 1
ATOM 740 N N . PRO A 1 94 ? -6.148 -13.843 -16.690 1.00 76.94 94 PRO A N 1
ATOM 741 C CA . PRO A 1 94 ? -5.449 -13.642 -15.415 1.00 76.94 94 PRO A CA 1
ATOM 742 C C . PRO A 1 94 ? -5.519 -12.209 -14.886 1.00 76.94 94 PRO A C 1
ATOM 744 O O . PRO A 1 94 ? -5.667 -12.013 -13.682 1.00 76.94 94 PRO A O 1
ATOM 747 N N . LEU A 1 95 ? -5.467 -11.210 -15.774 1.00 78.12 95 LEU A N 1
ATOM 748 C CA . LEU A 1 95 ? -5.605 -9.804 -15.393 1.00 78.12 95 LEU A CA 1
ATOM 749 C C . LEU A 1 95 ? -6.998 -9.509 -14.819 1.00 78.12 95 LEU A C 1
ATOM 751 O O . LEU A 1 95 ? -7.098 -8.865 -13.776 1.00 78.12 95 LEU A O 1
ATOM 755 N N . MET A 1 96 ? -8.067 -10.015 -15.443 1.00 81.88 96 MET A N 1
ATOM 756 C CA . MET A 1 96 ? -9.432 -9.849 -14.934 1.00 81.88 96 MET A CA 1
ATOM 757 C C . MET A 1 96 ? -9.643 -10.570 -13.600 1.00 81.88 96 MET A C 1
ATOM 759 O O . MET A 1 96 ? -10.200 -9.977 -12.678 1.00 81.88 96 MET A O 1
ATOM 763 N N . LEU A 1 97 ? -9.171 -11.814 -13.462 1.00 83.81 97 LEU A N 1
ATOM 764 C CA . LEU A 1 97 ? -9.271 -12.563 -12.203 1.00 83.81 97 LEU A CA 1
ATOM 765 C C . LEU A 1 97 ? -8.523 -11.859 -11.069 1.00 83.81 97 LEU A C 1
ATOM 767 O O . LEU A 1 97 ? -9.058 -11.704 -9.971 1.00 83.81 97 LEU A O 1
ATOM 771 N N . PHE A 1 98 ? -7.311 -11.384 -11.351 1.00 78.56 98 PHE A N 1
ATOM 772 C CA . PHE A 1 98 ? -6.515 -10.631 -10.395 1.00 78.56 98 PHE A CA 1
ATOM 773 C C . PHE A 1 98 ? -7.188 -9.307 -10.007 1.00 78.56 98 PHE A C 1
ATOM 775 O O . PHE A 1 98 ? -7.257 -8.981 -8.823 1.00 78.56 98 PHE A O 1
ATOM 782 N N . ALA A 1 99 ? -7.741 -8.571 -10.976 1.00 81.25 99 ALA A N 1
ATOM 783 C CA . ALA A 1 99 ? -8.465 -7.330 -10.719 1.00 81.25 99 ALA A CA 1
ATOM 784 C C . ALA A 1 99 ? -9.699 -7.564 -9.836 1.00 81.25 99 ALA A C 1
ATOM 786 O O . ALA A 1 99 ? -9.891 -6.845 -8.857 1.00 81.25 99 ALA A O 1
ATOM 787 N N . VAL A 1 100 ? -10.503 -8.593 -10.126 1.00 86.06 100 VAL A N 1
ATOM 788 C CA . VAL A 1 100 ? -11.666 -8.960 -9.303 1.00 86.06 100 VAL A CA 1
ATOM 789 C C . VAL A 1 100 ? -11.229 -9.320 -7.885 1.00 86.06 100 VAL A C 1
ATOM 791 O O . VAL A 1 100 ? -11.793 -8.801 -6.923 1.00 86.06 100 VAL A O 1
ATOM 794 N N . PHE A 1 101 ? -10.196 -10.152 -7.740 1.00 84.50 101 PHE A N 1
ATOM 795 C CA . PHE A 1 101 ? -9.654 -10.521 -6.434 1.00 84.50 101 PHE A CA 1
ATOM 796 C C . PHE A 1 101 ? -9.174 -9.296 -5.641 1.00 84.50 101 PHE A C 1
ATOM 798 O O . PHE A 1 101 ? -9.552 -9.131 -4.480 1.00 84.50 101 PHE A O 1
ATOM 805 N N . ALA A 1 102 ? -8.402 -8.405 -6.271 1.00 80.62 102 ALA A N 1
ATOM 806 C CA . ALA A 1 102 ? -7.906 -7.183 -5.647 1.00 80.62 102 ALA A CA 1
ATOM 807 C C . ALA A 1 102 ? -9.053 -6.257 -5.216 1.00 80.62 102 ALA A C 1
ATOM 809 O O . ALA A 1 102 ? -9.057 -5.780 -4.083 1.00 80.62 102 ALA A O 1
ATOM 810 N N . ILE A 1 103 ? -10.060 -6.051 -6.073 1.00 86.62 103 ILE A N 1
ATOM 811 C CA . ILE A 1 103 ? -11.242 -5.235 -5.756 1.00 86.62 103 ILE A CA 1
ATOM 812 C C . ILE A 1 103 ? -11.987 -5.808 -4.548 1.00 86.62 103 ILE A C 1
ATOM 814 O O . ILE A 1 103 ? -12.312 -5.064 -3.624 1.00 86.62 103 ILE A O 1
ATOM 818 N N . VAL A 1 104 ? -12.233 -7.121 -4.523 1.00 88.19 104 VAL A N 1
ATOM 819 C CA . VAL A 1 104 ? -12.927 -7.777 -3.405 1.00 88.19 104 VAL A CA 1
ATOM 820 C C . VAL A 1 104 ? -12.124 -7.636 -2.113 1.00 88.19 104 VAL A C 1
ATOM 822 O O . VAL A 1 104 ? -12.678 -7.240 -1.087 1.00 88.19 104 VAL A O 1
ATOM 825 N N . LEU A 1 105 ? -10.817 -7.903 -2.156 1.00 84.50 105 LEU A N 1
ATOM 826 C CA . LEU A 1 105 ? -9.936 -7.785 -0.997 1.00 84.50 105 LEU A CA 1
ATOM 827 C C . LEU A 1 105 ? -9.913 -6.350 -0.449 1.00 84.50 105 LEU A C 1
ATOM 829 O O . LEU A 1 105 ? -10.074 -6.145 0.756 1.00 84.50 105 LEU A O 1
ATOM 833 N N . PHE A 1 106 ? -9.762 -5.356 -1.325 1.00 84.75 106 PHE A N 1
ATOM 834 C CA . PHE A 1 106 ? -9.741 -3.949 -0.936 1.00 84.75 106 PHE A CA 1
ATOM 835 C C . PHE A 1 106 ? -11.089 -3.470 -0.403 1.00 84.75 106 PHE A C 1
ATOM 837 O O . PHE A 1 106 ? -11.107 -2.770 0.606 1.00 84.75 106 PHE A O 1
ATOM 844 N N . ALA A 1 107 ? -12.209 -3.909 -0.980 1.00 85.38 107 ALA A N 1
ATOM 845 C CA . ALA A 1 107 ? -13.540 -3.593 -0.468 1.00 85.38 107 ALA A CA 1
ATOM 846 C C . ALA A 1 107 ? -13.780 -4.184 0.935 1.00 85.38 107 ALA A C 1
ATOM 848 O O . ALA A 1 107 ? -14.393 -3.543 1.793 1.00 85.38 107 ALA A O 1
ATOM 849 N N . LEU A 1 108 ? -13.287 -5.399 1.204 1.00 87.44 108 LEU A N 1
ATOM 850 C CA . LEU A 1 108 ? -13.369 -6.011 2.535 1.00 87.44 108 LEU A CA 1
ATOM 851 C C . LEU A 1 108 ? -12.516 -5.254 3.559 1.00 87.44 108 LEU A C 1
ATOM 853 O O . LEU A 1 108 ? -12.989 -4.956 4.658 1.00 87.44 108 LEU A O 1
ATOM 857 N N . LEU A 1 109 ? -11.286 -4.895 3.186 1.00 85.25 109 LEU A N 1
ATOM 858 C CA . LEU A 1 109 ? -10.391 -4.082 4.011 1.00 85.25 109 LEU A CA 1
ATOM 859 C C . LEU A 1 109 ? -10.975 -2.694 4.294 1.00 85.25 109 LEU A C 1
ATOM 861 O O . LEU A 1 109 ? -10.960 -2.245 5.438 1.00 85.25 109 LEU A O 1
ATOM 865 N N . GLU A 1 110 ? -11.533 -2.033 3.280 1.00 85.94 110 GLU A N 1
ATOM 866 C CA . GLU A 1 110 ? -12.206 -0.739 3.401 1.00 85.94 110 GLU A CA 1
ATOM 867 C C . GLU A 1 110 ? -13.353 -0.812 4.414 1.00 85.94 110 GLU A C 1
ATOM 869 O O . GLU A 1 110 ? -13.410 -0.007 5.348 1.00 85.94 110 GLU A O 1
ATOM 874 N N . ARG A 1 111 ? -14.238 -1.810 4.281 1.00 87.31 111 ARG A N 1
ATOM 875 C CA . ARG A 1 111 ? -15.353 -2.031 5.216 1.00 87.31 111 ARG A CA 1
ATOM 876 C C . ARG A 1 111 ? -14.858 -2.245 6.642 1.00 87.31 111 ARG A C 1
ATOM 878 O O . ARG A 1 111 ? -15.392 -1.638 7.573 1.00 87.31 111 ARG A O 1
ATOM 885 N N . TYR A 1 112 ? -13.822 -3.063 6.810 1.00 86.56 112 TYR A N 1
ATOM 886 C CA . TYR A 1 112 ? -13.216 -3.325 8.111 1.00 86.56 112 TYR A CA 1
ATOM 887 C C . TYR A 1 112 ? -12.648 -2.042 8.738 1.00 86.56 112 TYR A C 1
ATOM 889 O O . TYR A 1 112 ? -13.027 -1.675 9.851 1.00 86.56 112 TYR A O 1
ATOM 897 N N . VAL A 1 113 ? -11.817 -1.296 8.008 1.00 83.56 113 VAL A N 1
ATOM 898 C CA . VAL A 1 113 ? -11.220 -0.040 8.489 1.00 83.56 113 VAL A CA 1
ATOM 899 C C . VAL A 1 113 ? -12.299 0.997 8.821 1.00 83.56 113 VAL A C 1
ATOM 901 O O . VAL A 1 113 ? -12.237 1.639 9.873 1.00 83.56 113 VAL A O 1
ATOM 904 N N . ARG A 1 114 ? -13.332 1.126 7.981 1.00 84.31 114 ARG A N 1
ATOM 905 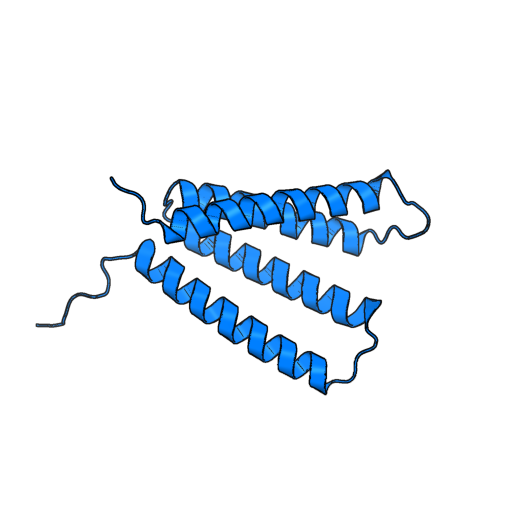C CA . ARG A 1 114 ? -14.452 2.049 8.206 1.00 84.31 114 ARG A CA 1
ATOM 906 C C . ARG A 1 114 ? -15.226 1.719 9.483 1.00 84.31 114 ARG A C 1
ATOM 908 O O . ARG A 1 114 ? -15.491 2.628 10.270 1.00 84.31 114 ARG A O 1
ATOM 915 N N . SER A 1 115 ? -15.541 0.441 9.715 1.00 83.94 115 SER A N 1
ATOM 916 C CA . SER A 1 115 ? -16.238 -0.001 10.935 1.00 83.94 115 SER A CA 1
ATOM 917 C C . SER A 1 115 ? -15.444 0.287 12.215 1.00 83.94 115 SER A C 1
ATOM 919 O O . SER A 1 115 ? -16.032 0.616 13.242 1.00 83.94 115 SER A O 1
ATOM 921 N N . MET A 1 116 ? -14.111 0.234 12.141 1.00 82.25 116 MET A N 1
ATOM 922 C CA . MET A 1 116 ? -13.232 0.452 13.290 1.00 82.25 116 MET A CA 1
ATOM 923 C C . MET A 1 116 ? -12.994 1.931 13.607 1.00 82.25 116 MET A C 1
ATOM 925 O O . MET A 1 116 ? -12.832 2.287 14.773 1.00 82.25 116 MET A O 1
ATOM 929 N N . ILE A 1 117 ? -12.962 2.800 12.591 1.00 79.12 117 ILE A N 1
ATOM 930 C CA . ILE A 1 117 ? -12.722 4.242 12.772 1.00 79.12 117 ILE A CA 1
ATOM 931 C C . ILE A 1 117 ? -14.023 5.000 13.079 1.00 79.12 117 ILE A C 1
ATOM 933 O O . ILE A 1 117 ? -13.993 5.989 13.808 1.00 79.12 117 ILE A O 1
ATOM 937 N N . SER A 1 118 ? -15.168 4.557 12.547 1.00 70.00 118 SER A N 1
ATOM 938 C CA . SER A 1 118 ? -16.480 5.197 12.753 1.00 70.00 118 SER A CA 1
ATOM 939 C C . SER A 1 118 ? -17.507 4.255 13.400 1.00 70.00 118 SER A C 1
ATOM 941 O O . SER A 1 118 ? -18.520 3.939 12.770 1.00 70.00 118 SER A O 1
ATOM 943 N N . PRO A 1 119 ? -17.323 3.849 14.672 1.00 59.38 119 PRO A N 1
ATOM 944 C CA . PRO A 1 119 ? -18.269 2.967 15.364 1.00 59.38 119 PRO A CA 1
ATOM 945 C C . PRO A 1 119 ? -19.672 3.580 15.586 1.00 59.38 119 PRO A C 1
ATOM 947 O O . PRO A 1 119 ? -20.571 2.892 16.054 1.00 59.38 119 PRO A O 1
ATOM 950 N N . GLY A 1 120 ? -19.893 4.858 15.248 1.00 53.19 120 GLY A N 1
ATOM 951 C CA . GLY A 1 120 ? -21.116 5.611 15.562 1.00 53.19 120 GLY A CA 1
ATOM 952 C C . GLY A 1 120 ? -22.207 5.690 14.483 1.00 53.19 120 GLY A C 1
ATOM 953 O O . GLY A 1 120 ? -23.173 6.410 14.698 1.00 53.19 120 GLY A O 1
ATOM 954 N N . SER A 1 121 ? -22.092 5.007 13.337 1.00 51.53 121 SER A N 1
ATOM 955 C CA . SER A 1 121 ? -23.138 5.050 12.282 1.00 51.53 121 SER A CA 1
ATOM 956 C C . SER A 1 121 ? -24.063 3.824 12.238 1.00 51.53 121 SER A C 1
ATOM 958 O O . SER A 1 121 ? -24.967 3.772 11.413 1.00 51.53 121 SER A O 1
ATOM 960 N N . GLY A 1 122 ? -23.868 2.859 13.143 1.00 47.38 122 GLY A N 1
ATOM 961 C CA . GLY A 1 122 ? -24.675 1.638 13.261 1.00 47.38 122 GLY A CA 1
ATOM 962 C C . GLY A 1 122 ? -25.658 1.653 14.433 1.00 47.38 122 GLY A C 1
ATOM 963 O O . GLY A 1 122 ? -25.803 0.639 15.108 1.00 47.38 122 GLY A O 1
ATOM 964 N N . GLY A 1 123 ? -26.291 2.792 14.727 1.00 37.88 123 GLY A N 1
ATOM 965 C CA . GLY A 1 123 ? -27.432 2.795 15.642 1.00 37.88 123 GLY A CA 1
ATOM 966 C C . GLY A 1 123 ? -28.641 2.142 14.958 1.00 37.88 123 GLY A C 1
ATOM 967 O O . GLY A 1 123 ? -28.928 2.516 13.819 1.00 37.88 123 GLY A O 1
ATOM 968 N N . PRO A 1 124 ? -29.359 1.194 15.591 1.00 47.44 124 PRO A N 1
ATOM 969 C CA . PRO A 1 124 ? -30.664 0.793 15.085 1.00 47.44 124 PRO A CA 1
ATOM 970 C C . PRO A 1 124 ? -31.568 2.030 15.085 1.00 47.44 124 PRO A C 1
ATOM 972 O O . PRO A 1 124 ? -31.688 2.716 16.104 1.00 47.44 124 PRO A O 1
ATOM 975 N N . ALA A 1 125 ? -32.168 2.339 13.934 1.00 46.16 125 ALA A N 1
ATOM 976 C CA . ALA A 1 125 ? -33.299 3.252 13.893 1.00 46.16 125 ALA A CA 1
ATOM 977 C C . ALA A 1 125 ? -34.372 2.686 14.836 1.00 46.16 125 ALA A C 1
ATOM 979 O O . ALA A 1 125 ? -34.723 1.509 14.728 1.00 46.16 125 ALA A O 1
ATOM 980 N N . LYS A 1 126 ? -34.774 3.499 15.817 1.00 46.59 126 LYS A N 1
ATOM 981 C CA . LYS A 1 126 ? -35.905 3.215 16.703 1.00 46.59 126 LYS A CA 1
ATOM 982 C C . LYS A 1 126 ? -37.197 3.107 15.908 1.00 46.59 126 LYS A C 1
ATOM 984 O O . LYS A 1 126 ? -37.321 3.869 14.923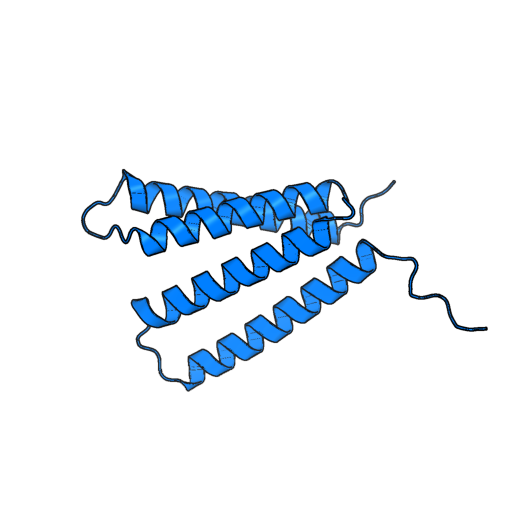 1.00 46.59 126 LYS A O 1
#

Secondary structure (DSSP, 8-state):
-PPPHHHHHHHHHHHHHHHHHHHHHHIIIII-TTT--HHHHHHHHHHHHHHHHHHHHHHTT-TTHHHHHHHHHHHHHHHHHHHHHHH----HHHHHHHHHHHHHHHHHHHHHHHHHH-TTS-PPP-

Sequence (126 aa):
MKRPLGITILSTALACLAAVGLVNGFFEFFADREFASPVFSGLAFLYGITALVSAVALWGMRRWAYQAFLVWIGAAVLSLLYFQLRLFRLDWLPLMLFAVFAIVLFALLERYVRSMISPGSGGPAK